Protein AF-A0A328S9N0-F1 (afdb_monomer)

Sequence (167 aa):
MTLIINITTPEGIVLASDSRQTIRNNDVRRVFTDNTRKLFMVNDRVMVGTAGLAFFVDETGIQKNMSKYMDEFTQSIDLADLTVKEVAHRLHDFINNKYPWEQQLDMSAKQLRIETEKSGAQILSLEKLSDSIKFKIKQLNGRIEEGRLNIELIEMIVAGFNKDGTA

Foldseek 3Di:
DKDWDWDDDPVWIDIDIFQWDWDDDDPDIDTPDRHHDQWADLEPFKIKGKDWDQWAQFPVRDIDGPVVLSVVNSPDPDRHQDFLVRSVVVSVVSVCNGHVQVVVQVVVVVVVVVVCVVQVKAWPDWDDDPFKTWTWIQHPVRDIDTDIGGGGDIDMDMDGAHPVRHD

Secondary structure (DSSP, 8-state):
---EEEEEETTEEEEEE---EEEEETTEEEEEES----EEEEETTEEEEEEE--EEE-TTS-EEEHHHHHHHHHTSSS-TT--HHHHHHHHHHHHHTT--HHHHHHHHHHHHHHHHHHTT-EEEEEEE-SSEEEEEEE-TTS-EEEEEEEPPPEEEEEEE--TTS--

Structure (mmCIF, N/CA/C/O backbone):
data_AF-A0A328S9N0-F1
#
_entry.id   AF-A0A328S9N0-F1
#
loop_
_atom_site.group_PDB
_atom_site.id
_atom_site.type_symbol
_atom_site.label_atom_id
_atom_site.label_alt_id
_atom_site.label_comp_id
_atom_site.label_asym_id
_atom_site.label_entity_id
_atom_site.label_seq_id
_atom_site.pdbx_PDB_ins_code
_atom_site.Cartn_x
_atom_site.Cartn_y
_atom_site.Cartn_z
_atom_site.occupancy
_atom_site.B_iso_or_equiv
_atom_site.auth_seq_id
_atom_site.auth_comp_id
_atom_site.auth_asym_id
_atom_site.auth_atom_id
_atom_site.pdbx_PDB_model_num
ATOM 1 N N . MET A 1 1 ? -6.189 11.096 -1.992 1.00 77.88 1 MET A N 1
ATOM 2 C CA . MET A 1 1 ? -6.823 10.454 -3.163 1.00 77.88 1 MET A CA 1
ATOM 3 C C . MET A 1 1 ? -5.761 10.351 -4.227 1.00 77.88 1 MET A C 1
ATOM 5 O O . MET A 1 1 ? -5.042 11.325 -4.401 1.00 77.88 1 MET A O 1
ATOM 9 N N . THR A 1 2 ? -5.649 9.197 -4.871 1.00 90.62 2 THR A N 1
ATOM 10 C CA . THR A 1 2 ? -4.637 8.935 -5.895 1.00 90.62 2 THR A CA 1
ATOM 11 C C . THR A 1 2 ? -5.265 8.072 -6.978 1.00 90.62 2 THR A C 1
ATOM 13 O O . THR A 1 2 ? -6.055 7.186 -6.656 1.00 90.62 2 THR A O 1
ATOM 16 N N . LEU A 1 3 ? -4.914 8.336 -8.233 1.00 92.62 3 LEU A N 1
ATOM 17 C CA . LEU A 1 3 ? -5.206 7.463 -9.363 1.00 92.62 3 LEU A CA 1
ATOM 18 C C . LEU A 1 3 ? -3.879 7.039 -9.985 1.00 92.62 3 LEU A C 1
ATOM 20 O O . LEU A 1 3 ? -3.054 7.893 -10.304 1.00 92.62 3 LEU A O 1
ATOM 24 N N . ILE A 1 4 ? -3.693 5.732 -10.158 1.00 95.19 4 ILE A N 1
ATOM 25 C CA . ILE A 1 4 ? -2.578 5.149 -10.907 1.00 95.19 4 ILE A CA 1
ATOM 26 C C . ILE A 1 4 ? -3.178 4.256 -11.985 1.00 95.19 4 ILE A C 1
ATOM 28 O O . ILE A 1 4 ? -4.079 3.467 -11.701 1.00 95.19 4 ILE A O 1
ATOM 32 N N . ILE A 1 5 ? -2.687 4.390 -13.213 1.00 96.00 5 ILE A N 1
ATOM 33 C CA . ILE A 1 5 ? -3.117 3.591 -14.359 1.00 96.00 5 ILE A CA 1
ATOM 34 C C . ILE A 1 5 ? -1.886 2.922 -14.959 1.00 96.00 5 ILE A C 1
ATOM 36 O O . ILE A 1 5 ? -0.903 3.597 -15.261 1.00 96.00 5 ILE A O 1
ATOM 40 N N . ASN A 1 6 ? -1.972 1.606 -15.142 1.00 95.25 6 ASN A N 1
ATOM 41 C CA . ASN A 1 6 ? -1.017 0.798 -15.890 1.00 95.25 6 ASN A CA 1
ATOM 42 C C . ASN A 1 6 ? -1.680 0.323 -17.190 1.00 95.25 6 ASN A C 1
ATOM 44 O O . ASN A 1 6 ? -2.788 -0.216 -17.151 1.00 95.25 6 ASN A O 1
ATOM 48 N N . ILE A 1 7 ? -1.004 0.520 -18.320 1.00 94.94 7 ILE A N 1
ATOM 49 C CA . ILE A 1 7 ? -1.395 -0.006 -19.626 1.00 94.94 7 ILE A CA 1
ATOM 50 C C . ILE A 1 7 ? -0.215 -0.782 -20.204 1.00 94.94 7 ILE A C 1
ATOM 52 O O . ILE A 1 7 ? 0.863 -0.225 -20.414 1.00 94.94 7 ILE A O 1
ATOM 56 N N . THR A 1 8 ? -0.442 -2.051 -20.525 1.00 90.88 8 THR A N 1
ATOM 57 C CA . THR A 1 8 ? 0.509 -2.880 -21.268 1.00 90.88 8 THR A CA 1
ATOM 58 C C . THR A 1 8 ? 0.190 -2.822 -22.759 1.00 90.88 8 THR A C 1
ATOM 60 O O . THR A 1 8 ? -0.960 -2.971 -23.171 1.00 90.88 8 THR A O 1
ATOM 63 N N . THR A 1 9 ? 1.219 -2.615 -23.572 1.00 91.12 9 THR A N 1
ATOM 64 C CA . THR A 1 9 ? 1.178 -2.605 -25.039 1.00 91.12 9 THR A CA 1
ATOM 65 C C . THR A 1 9 ? 2.188 -3.625 -25.579 1.00 91.12 9 THR A C 1
ATOM 67 O O . THR A 1 9 ? 3.074 -4.033 -24.826 1.00 91.12 9 THR A O 1
ATOM 70 N N . PRO A 1 10 ? 2.115 -4.026 -26.862 1.00 87.38 10 PRO A N 1
ATOM 71 C CA . PRO A 1 10 ? 3.104 -4.939 -27.444 1.00 87.38 10 PRO A CA 1
ATOM 72 C C . PRO A 1 10 ? 4.555 -4.445 -27.339 1.00 87.38 10 PRO A C 1
ATOM 74 O O . PRO A 1 10 ? 5.461 -5.258 -27.215 1.00 87.38 10 PRO A O 1
ATOM 77 N N . GLU A 1 11 ? 4.762 -3.125 -27.345 1.00 86.31 11 GLU A N 1
ATOM 78 C CA . GLU A 1 11 ? 6.091 -2.496 -27.363 1.00 86.31 11 GLU A CA 1
ATOM 7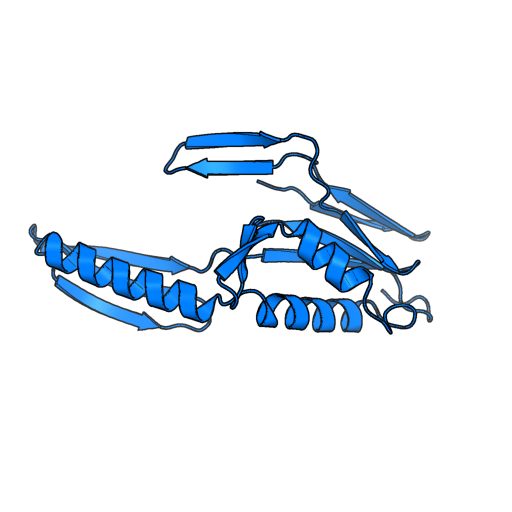9 C C . GLU A 1 11 ? 6.553 -2.007 -25.982 1.00 86.31 11 GLU A C 1
ATOM 81 O O . GLU A 1 11 ? 7.640 -1.444 -25.851 1.00 86.31 11 GLU A O 1
ATOM 86 N N . GLY A 1 12 ? 5.733 -2.154 -24.937 1.00 88.00 12 GLY A N 1
ATOM 87 C CA . GLY A 1 12 ? 6.095 -1.627 -23.625 1.00 88.00 12 GLY A CA 1
ATOM 88 C C . GLY A 1 12 ? 4.938 -1.413 -22.659 1.00 88.00 12 GLY A C 1
ATOM 89 O O . GLY A 1 12 ? 3.792 -1.782 -22.915 1.00 88.00 12 GLY A O 1
ATOM 90 N N . ILE A 1 13 ? 5.255 -0.780 -21.532 1.00 92.62 13 ILE A N 1
ATOM 91 C CA . ILE A 1 13 ? 4.323 -0.464 -20.448 1.00 92.62 13 ILE A CA 1
ATOM 92 C C . ILE A 1 13 ? 4.261 1.049 -20.256 1.00 92.62 13 ILE A C 1
ATOM 94 O O . ILE A 1 13 ? 5.287 1.726 -20.224 1.00 92.62 13 ILE A O 1
ATOM 98 N N . VAL A 1 14 ? 3.048 1.565 -20.074 1.00 94.38 14 VAL A N 1
ATOM 99 C CA . VAL A 1 14 ? 2.791 2.948 -19.671 1.00 94.38 14 VAL A CA 1
ATOM 100 C C . VAL A 1 14 ? 2.225 2.938 -18.258 1.00 94.38 14 VAL A C 1
ATOM 102 O O . VAL A 1 14 ? 1.157 2.377 -18.018 1.00 94.38 14 VAL A O 1
ATOM 105 N N . LEU A 1 15 ? 2.923 3.592 -17.331 1.00 95.88 15 LEU A N 1
ATOM 106 C CA . LEU A 1 15 ? 2.447 3.834 -15.973 1.00 95.88 15 LEU A CA 1
ATOM 107 C C . LEU A 1 15 ? 2.271 5.340 -15.770 1.00 95.88 15 LEU A C 1
ATOM 109 O O . LEU A 1 15 ? 3.196 6.116 -16.002 1.00 95.88 15 LEU A O 1
ATOM 113 N N . ALA A 1 16 ? 1.081 5.755 -15.346 1.00 96.50 16 ALA A N 1
ATOM 114 C CA . ALA A 1 16 ? 0.742 7.156 -15.124 1.00 96.50 16 ALA A CA 1
ATOM 115 C C . ALA A 1 16 ? 0.050 7.337 -13.771 1.00 96.50 16 ALA A C 1
ATOM 117 O O . ALA A 1 16 ? -0.702 6.467 -13.331 1.00 96.50 16 ALA A O 1
ATOM 118 N N . SER A 1 17 ? 0.270 8.482 -13.125 1.00 96.38 17 SER A N 1
ATOM 119 C CA . SER A 1 17 ? -0.437 8.864 -11.903 1.00 96.38 17 SER A CA 1
ATOM 120 C C . SER A 1 17 ? -0.786 10.345 -11.889 1.00 96.38 17 SER A C 1
ATOM 122 O O . SER A 1 17 ? -0.153 11.155 -12.568 1.00 96.38 17 SER A O 1
ATOM 124 N N . ASP A 1 18 ? -1.745 10.720 -11.047 1.00 95.00 18 ASP A N 1
ATOM 125 C CA . ASP A 1 18 ? -1.909 12.118 -10.659 1.00 95.00 18 ASP A CA 1
ATOM 126 C C . ASP A 1 18 ? -0.757 12.574 -9.737 1.00 95.00 18 ASP A C 1
ATOM 128 O O . ASP A 1 18 ? -0.108 11.763 -9.072 1.00 95.00 18 ASP A O 1
ATOM 132 N N . SER A 1 19 ? -0.519 13.883 -9.660 1.00 93.12 19 SER A N 1
ATOM 133 C CA . SER A 1 19 ? 0.517 14.489 -8.807 1.00 93.12 19 SER A CA 1
ATOM 134 C C . SER A 1 19 ? -0.034 15.086 -7.506 1.00 93.12 19 SER A C 1
ATOM 136 O O . SER A 1 19 ? 0.717 15.642 -6.704 1.00 93.12 19 SER A O 1
ATOM 138 N N . ARG A 1 20 ? -1.347 14.985 -7.264 1.00 92.38 20 ARG A N 1
ATOM 139 C CA . ARG A 1 20 ? -2.014 15.640 -6.137 1.00 92.38 20 ARG A CA 1
ATOM 140 C C . ARG A 1 20 ? -1.907 14.816 -4.864 1.00 92.38 20 ARG A C 1
ATOM 142 O O . ARG A 1 20 ? -2.260 13.641 -4.826 1.00 92.38 20 ARG A O 1
ATOM 149 N N . GLN A 1 21 ? -1.514 15.454 -3.774 1.00 91.44 21 GLN A N 1
ATOM 150 C CA . GLN A 1 21 ? -1.584 14.893 -2.433 1.00 91.44 21 GLN A CA 1
ATOM 151 C C . GLN A 1 21 ? -2.648 15.634 -1.629 1.00 91.44 21 GLN A C 1
ATOM 153 O O . GLN A 1 21 ? -2.690 16.862 -1.572 1.00 91.44 21 GLN A O 1
ATOM 158 N N . THR A 1 22 ? -3.537 14.872 -1.003 1.00 89.88 22 THR A N 1
ATOM 159 C CA . THR A 1 22 ? -4.634 15.400 -0.190 1.00 89.88 22 THR A CA 1
ATOM 160 C C . THR A 1 22 ? -4.443 14.927 1.236 1.00 89.88 22 THR A C 1
ATOM 162 O O . THR A 1 22 ? -4.279 13.728 1.454 1.00 89.88 22 THR A O 1
ATOM 165 N N . ILE A 1 23 ? -4.517 15.847 2.189 1.00 85.81 23 ILE A N 1
ATOM 166 C CA . ILE A 1 23 ? -4.613 15.508 3.607 1.00 85.81 23 ILE A CA 1
ATOM 167 C C . ILE A 1 23 ? -6.083 15.487 4.012 1.00 85.81 23 ILE A C 1
ATOM 169 O O . ILE A 1 23 ? -6.887 16.316 3.570 1.00 85.81 23 ILE A O 1
ATOM 173 N N . ARG A 1 24 ? -6.438 14.517 4.849 1.00 80.44 24 ARG A N 1
ATOM 174 C CA . ARG A 1 24 ? -7.739 14.456 5.503 1.00 80.44 24 ARG A CA 1
ATOM 175 C C . ARG A 1 24 ? -7.537 14.835 6.961 1.00 80.44 24 ARG A C 1
ATOM 177 O O . ARG A 1 24 ? -6.758 14.188 7.650 1.00 80.44 24 ARG A O 1
ATOM 184 N N . ASN A 1 25 ? -8.233 15.871 7.411 1.00 75.94 25 ASN A N 1
ATOM 185 C CA . ASN A 1 25 ? -8.338 16.192 8.827 1.00 75.94 25 ASN A CA 1
ATOM 186 C C . ASN A 1 25 ? -9.826 16.162 9.185 1.00 75.94 25 ASN A C 1
ATOM 188 O O . ASN A 1 25 ? -10.594 17.002 8.706 1.00 75.94 25 ASN A O 1
ATOM 192 N N . ASN A 1 26 ? -10.240 15.144 9.943 1.00 75.12 26 ASN A N 1
ATOM 193 C CA . ASN A 1 26 ? -11.648 14.780 10.131 1.00 75.12 26 ASN A CA 1
ATOM 194 C C . ASN A 1 26 ? -12.369 14.605 8.775 1.00 75.12 26 ASN A C 1
ATOM 196 O O . ASN A 1 26 ? -11.825 13.982 7.865 1.00 75.12 26 ASN A O 1
ATOM 200 N N . ASP A 1 27 ? -13.562 15.175 8.602 1.00 75.81 27 ASP A N 1
ATOM 201 C CA . ASP A 1 27 ? -14.314 15.111 7.337 1.00 75.81 27 ASP A CA 1
ATOM 202 C C . ASP A 1 27 ? -13.836 16.105 6.266 1.00 75.81 27 ASP A C 1
ATOM 204 O O . ASP A 1 27 ? -14.309 16.082 5.127 1.00 75.81 27 ASP A O 1
ATOM 208 N N . VAL A 1 28 ? -12.862 16.966 6.579 1.00 85.00 28 VAL A N 1
ATOM 209 C CA . VAL A 1 28 ? -12.372 17.972 5.634 1.00 85.00 28 VAL A CA 1
ATOM 210 C C . VAL A 1 28 ? -11.177 17.427 4.859 1.00 85.00 28 VAL A C 1
ATOM 212 O O . VAL A 1 28 ? -10.125 17.103 5.415 1.00 85.00 28 VAL A O 1
ATOM 215 N N . ARG A 1 29 ? -11.323 17.374 3.533 1.00 85.94 29 ARG A N 1
ATOM 216 C CA . ARG A 1 29 ? -10.243 17.042 2.597 1.00 85.94 29 ARG A CA 1
ATOM 217 C C . ARG A 1 29 ? -9.638 18.327 2.049 1.00 85.94 29 ARG A C 1
ATOM 219 O O . ARG A 1 29 ? -10.357 19.160 1.503 1.00 85.94 29 ARG A O 1
ATOM 226 N N . ARG A 1 30 ? -8.322 18.491 2.180 1.00 88.06 30 ARG A N 1
ATOM 227 C CA . ARG A 1 30 ? -7.591 19.647 1.638 1.00 88.06 30 ARG A CA 1
ATOM 228 C C . ARG A 1 30 ? -6.448 19.184 0.756 1.00 88.06 30 ARG A C 1
ATOM 230 O O . ARG A 1 30 ? -5.741 18.236 1.098 1.00 88.06 30 ARG A O 1
ATOM 237 N N . VAL A 1 31 ? -6.268 19.856 -0.377 1.00 90.75 31 VAL A N 1
ATOM 238 C CA . VAL A 1 31 ? -5.071 19.678 -1.203 1.00 90.75 31 VAL A CA 1
ATOM 239 C C . VAL A 1 31 ? -3.882 20.193 -0.403 1.00 90.75 31 VAL A C 1
ATOM 241 O O . VAL A 1 31 ? -3.885 21.335 0.045 1.00 90.75 31 VAL A O 1
ATOM 244 N N . PHE A 1 32 ? -2.907 19.320 -0.177 1.00 89.12 32 PHE A N 1
ATOM 245 C CA . PHE A 1 32 ? -1.658 19.664 0.492 1.00 89.12 32 PHE A CA 1
ATOM 246 C C . PHE A 1 32 ? -0.621 20.138 -0.526 1.00 89.12 32 PHE A C 1
ATOM 248 O O . PHE A 1 32 ? 0.047 21.141 -0.310 1.00 89.12 32 PHE A O 1
ATOM 255 N N . THR A 1 33 ? -0.529 19.444 -1.662 1.00 90.69 33 THR A N 1
ATOM 256 C CA . THR A 1 33 ? 0.324 19.822 -2.794 1.00 90.69 33 THR A CA 1
ATOM 257 C C . THR A 1 33 ? -0.207 19.208 -4.090 1.00 90.69 33 THR A C 1
ATOM 259 O O . THR A 1 33 ? -0.873 18.172 -4.062 1.00 90.69 33 THR A O 1
ATOM 262 N N . ASP A 1 34 ? 0.097 19.844 -5.220 1.00 92.81 34 ASP A N 1
ATOM 263 C CA . ASP A 1 34 ? -0.183 19.351 -6.575 1.00 92.81 34 ASP A CA 1
ATOM 264 C C . ASP A 1 34 ? 1.079 18.813 -7.281 1.00 92.81 34 ASP A C 1
ATOM 266 O O . ASP A 1 34 ? 1.045 18.527 -8.475 1.00 92.81 34 ASP A O 1
ATOM 270 N N . ASN A 1 35 ? 2.201 18.673 -6.564 1.00 92.00 35 ASN A N 1
ATOM 271 C CA . ASN A 1 35 ? 3.488 18.264 -7.135 1.00 92.00 35 ASN A CA 1
ATOM 272 C C . ASN A 1 35 ? 4.172 17.139 -6.334 1.00 92.00 35 ASN A C 1
ATOM 274 O O . ASN A 1 35 ? 5.345 17.230 -5.968 1.00 92.00 35 ASN A O 1
ATOM 278 N N . THR A 1 36 ? 3.430 16.083 -6.000 1.00 91.81 36 THR A N 1
ATOM 279 C CA . THR A 1 36 ? 3.980 14.884 -5.354 1.00 91.81 36 THR A CA 1
ATOM 280 C C . THR A 1 36 ? 4.363 13.836 -6.389 1.00 91.81 36 THR A C 1
ATOM 282 O O . THR A 1 36 ? 3.549 13.445 -7.225 1.00 91.81 36 THR A O 1
ATOM 285 N N . ARG A 1 37 ? 5.587 13.312 -6.275 1.00 93.44 37 ARG A N 1
ATOM 286 C CA . ARG A 1 37 ? 6.032 12.135 -7.028 1.00 93.44 37 ARG A CA 1
ATOM 287 C C . ARG A 1 37 ? 5.397 10.873 -6.439 1.00 93.44 37 ARG A C 1
ATOM 289 O O . ARG A 1 37 ? 5.563 10.602 -5.251 1.00 93.44 37 ARG A O 1
ATOM 296 N N . LYS A 1 38 ? 4.704 10.107 -7.284 1.00 95.56 38 LYS A N 1
ATOM 297 C CA . LYS A 1 38 ? 4.081 8.819 -6.928 1.00 95.56 38 LYS A CA 1
ATOM 298 C C . LYS A 1 38 ? 4.550 7.655 -7.800 1.00 95.56 38 LYS A C 1
ATOM 300 O O . LYS A 1 38 ? 4.197 6.520 -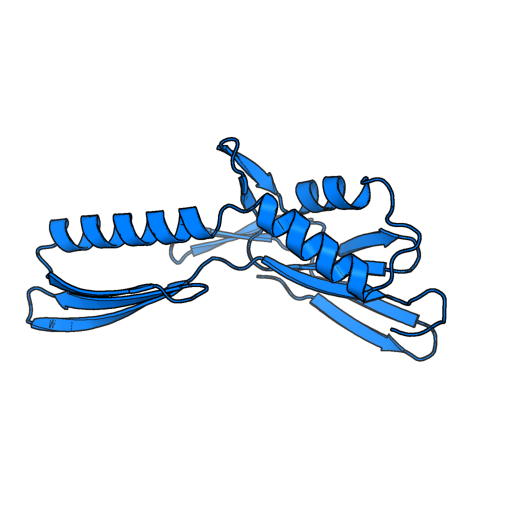7.515 1.00 95.56 38 LYS A O 1
ATOM 305 N N . LEU A 1 39 ? 5.326 7.940 -8.844 1.00 96.81 39 LEU A N 1
ATOM 306 C CA . LEU A 1 39 ? 5.935 6.952 -9.728 1.00 96.81 39 LEU A CA 1
ATOM 307 C C . LEU A 1 39 ? 7.441 6.913 -9.476 1.00 96.81 39 LEU A C 1
ATOM 309 O O . LEU A 1 39 ? 8.084 7.963 -9.390 1.00 96.81 39 LEU A O 1
ATOM 313 N N . PHE A 1 40 ? 7.989 5.711 -9.356 1.00 96.31 40 PHE A N 1
ATOM 314 C CA . PHE A 1 40 ? 9.377 5.470 -8.980 1.00 96.31 40 PHE A CA 1
ATOM 315 C C . PHE A 1 40 ? 9.953 4.382 -9.873 1.00 96.31 40 PHE A C 1
ATOM 317 O O . PHE A 1 40 ? 9.434 3.270 -9.919 1.00 96.31 40 PHE A O 1
ATOM 324 N N . MET A 1 41 ? 11.024 4.699 -10.588 1.00 94.31 41 MET A N 1
ATOM 325 C CA . MET A 1 41 ? 11.770 3.709 -11.354 1.00 94.31 41 MET A CA 1
ATOM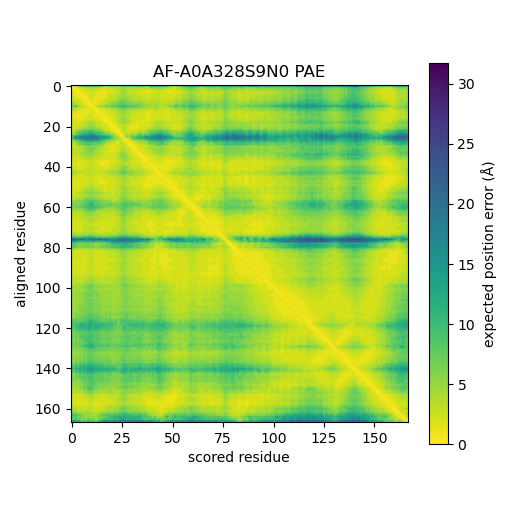 326 C C . MET A 1 41 ? 12.675 2.937 -10.393 1.00 94.31 41 MET A C 1
ATOM 328 O O . MET A 1 41 ? 13.473 3.546 -9.684 1.00 94.31 41 MET A O 1
ATOM 332 N N . VAL A 1 42 ? 12.511 1.617 -10.332 1.00 94.62 42 VAL A N 1
ATOM 333 C CA . VAL A 1 42 ? 13.310 0.732 -9.466 1.00 94.62 42 VAL A CA 1
ATOM 334 C C . VAL A 1 42 ? 14.582 0.296 -10.179 1.00 94.62 42 VAL A C 1
ATOM 336 O O . VAL A 1 42 ? 15.653 0.258 -9.584 1.00 94.62 42 VAL A O 1
ATOM 339 N N . ASN A 1 43 ? 14.457 -0.013 -11.464 1.00 91.50 43 ASN A N 1
ATOM 340 C CA . ASN A 1 43 ? 15.552 -0.270 -12.390 1.00 91.50 43 ASN A CA 1
ATOM 341 C C . ASN A 1 43 ? 15.077 0.088 -13.812 1.00 91.50 43 ASN A C 1
ATOM 343 O O . ASN A 1 43 ? 13.934 0.511 -13.989 1.00 91.50 43 ASN A O 1
ATOM 347 N N . ASP A 1 44 ? 15.913 -0.133 -14.826 1.00 90.69 44 ASP A N 1
ATOM 348 C CA . ASP A 1 44 ? 15.611 0.224 -16.224 1.00 90.69 44 ASP A CA 1
ATOM 349 C C . ASP A 1 44 ? 14.390 -0.506 -16.825 1.00 90.69 44 ASP A C 1
AT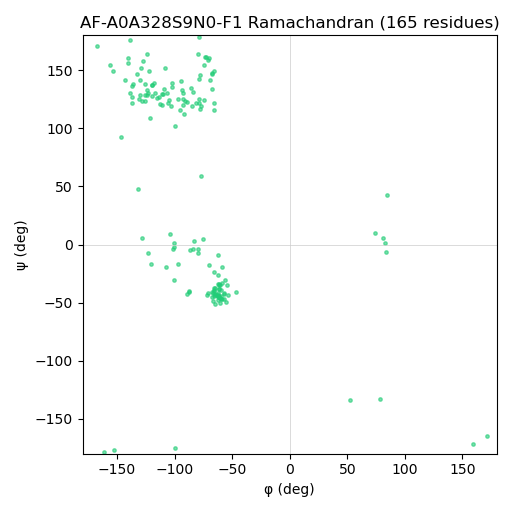OM 351 O O . ASP A 1 44 ? 13.952 -0.181 -17.926 1.00 90.69 44 ASP A O 1
ATOM 355 N N . ARG A 1 45 ? 13.841 -1.509 -16.127 1.00 92.12 45 ARG A N 1
ATOM 356 C CA . ARG A 1 45 ? 12.747 -2.370 -16.604 1.00 92.12 45 ARG A CA 1
ATOM 357 C C . ARG A 1 45 ? 11.500 -2.331 -15.727 1.00 92.12 45 ARG A C 1
ATOM 359 O O . ARG A 1 45 ? 10.458 -2.798 -16.176 1.00 92.12 45 ARG A O 1
ATOM 366 N N . VAL A 1 46 ? 11.597 -1.846 -14.488 1.00 94.94 46 VAL A N 1
ATOM 367 C CA . VAL A 1 46 ? 10.539 -1.950 -13.473 1.00 94.94 46 VAL A CA 1
ATOM 368 C C . VAL A 1 46 ? 10.265 -0.593 -12.836 1.00 94.94 46 VAL A C 1
ATOM 370 O O . VAL A 1 46 ? 11.165 0.073 -12.319 1.00 94.94 46 VAL A O 1
ATOM 373 N N . MET A 1 47 ? 8.991 -0.213 -12.821 1.00 95.88 47 MET A N 1
ATOM 374 C CA . MET A 1 47 ? 8.471 0.994 -12.193 1.00 95.88 47 MET A CA 1
ATOM 375 C C . MET A 1 47 ? 7.400 0.646 -11.156 1.00 95.88 47 MET A C 1
ATOM 377 O O . MET A 1 47 ? 6.660 -0.329 -11.287 1.00 95.88 47 MET A O 1
ATOM 381 N N . VAL A 1 48 ? 7.309 1.472 -10.120 1.00 97.19 48 VAL A N 1
ATOM 382 C CA . VAL A 1 48 ? 6.342 1.345 -9.034 1.00 97.19 48 VAL A CA 1
ATOM 383 C C . VAL A 1 48 ? 5.521 2.620 -8.924 1.00 97.19 48 VAL A C 1
ATOM 385 O O . VAL A 1 48 ? 6.079 3.713 -8.849 1.00 97.19 48 VAL A O 1
ATOM 388 N N . GLY A 1 49 ? 4.201 2.479 -8.873 1.00 96.94 49 GLY A N 1
ATOM 389 C CA . GLY A 1 49 ? 3.273 3.538 -8.491 1.00 96.94 49 GLY A CA 1
ATOM 390 C C . GLY A 1 49 ? 2.788 3.354 -7.053 1.00 96.94 49 GLY A C 1
ATOM 391 O O . GLY A 1 49 ? 2.477 2.227 -6.675 1.00 96.94 49 GLY A O 1
ATOM 392 N N . THR A 1 50 ? 2.684 4.432 -6.268 1.00 96.00 50 THR A N 1
ATOM 393 C CA . THR A 1 50 ? 2.213 4.388 -4.869 1.00 96.00 50 THR A CA 1
ATOM 394 C C . THR A 1 50 ? 0.947 5.218 -4.619 1.00 96.00 50 THR A C 1
ATOM 396 O O . THR A 1 50 ? 0.790 6.349 -5.091 1.00 96.00 50 THR A O 1
ATOM 399 N N . ALA A 1 51 ? 0.020 4.646 -3.854 1.00 94.38 51 ALA A N 1
ATOM 400 C CA . ALA A 1 51 ? -1.257 5.223 -3.453 1.00 94.38 51 ALA A CA 1
ATOM 401 C C . ALA A 1 51 ? -1.559 4.911 -1.973 1.00 94.38 51 ALA A C 1
ATOM 403 O O . ALA A 1 51 ? -0.796 4.231 -1.290 1.00 94.38 51 ALA A O 1
ATOM 404 N N . GLY A 1 52 ? -2.664 5.455 -1.460 1.00 92.06 52 GLY A N 1
ATOM 405 C CA . GLY A 1 52 ? -3.053 5.280 -0.061 1.00 92.06 52 GLY A CA 1
ATOM 406 C C . GLY A 1 52 ? -2.269 6.171 0.908 1.00 92.06 52 GLY A C 1
ATOM 407 O O . GLY A 1 52 ? -2.169 7.389 0.703 1.00 92.06 52 GLY A O 1
ATOM 408 N N . LEU A 1 53 ? -1.778 5.573 1.994 1.00 91.50 53 LEU A N 1
ATOM 409 C CA . LEU A 1 53 ? -1.104 6.251 3.097 1.00 91.50 53 LEU A CA 1
ATOM 410 C C . LEU A 1 53 ? 0.222 6.875 2.647 1.00 91.50 53 LEU A C 1
ATOM 412 O O . LEU A 1 53 ? 1.168 6.190 2.273 1.00 91.50 53 LEU A O 1
ATOM 416 N N . ALA A 1 54 ? 0.302 8.204 2.706 1.00 90.19 54 ALA A N 1
ATOM 417 C CA . ALA A 1 54 ? 1.459 8.931 2.187 1.00 90.19 54 ALA A CA 1
ATOM 418 C C . ALA A 1 54 ? 2.506 9.305 3.246 1.00 90.19 54 ALA A C 1
ATOM 420 O O . ALA A 1 54 ? 3.631 9.655 2.892 1.00 90.19 54 ALA A O 1
ATOM 421 N N . PHE A 1 55 ? 2.138 9.263 4.527 1.00 90.88 55 PHE A N 1
ATOM 422 C CA . PHE A 1 55 ? 3.027 9.537 5.650 1.00 90.88 55 PHE A CA 1
ATOM 423 C C . PHE A 1 55 ? 2.756 8.529 6.753 1.00 90.88 55 PHE A C 1
ATOM 425 O O . PHE A 1 55 ? 1.612 8.377 7.172 1.00 90.88 55 PHE A O 1
ATOM 432 N N . PHE A 1 56 ? 3.803 7.905 7.271 1.00 91.38 56 PHE A N 1
ATOM 433 C CA . PHE A 1 56 ? 3.704 7.068 8.458 1.00 91.38 56 PHE A CA 1
ATOM 434 C C . PHE A 1 56 ? 4.917 7.279 9.354 1.00 91.38 56 PHE A C 1
ATOM 436 O O . PHE A 1 56 ? 5.958 7.780 8.924 1.00 91.38 56 PHE A O 1
ATOM 443 N N . VAL A 1 57 ? 4.718 6.974 10.632 1.00 90.06 57 VAL A N 1
ATOM 444 C CA . VAL A 1 57 ? 5.760 6.996 11.655 1.00 90.06 57 VAL A CA 1
ATOM 445 C C . VAL A 1 57 ? 6.398 5.616 11.667 1.00 90.06 57 VAL A C 1
ATOM 447 O O . VAL A 1 57 ? 5.680 4.627 11.822 1.00 90.06 57 VAL A O 1
ATOM 450 N N . ASP A 1 58 ? 7.711 5.553 11.460 1.00 88.19 58 ASP A N 1
ATOM 451 C CA . ASP A 1 58 ? 8.451 4.296 11.578 1.00 88.19 58 ASP A CA 1
ATOM 452 C C . ASP A 1 58 ? 8.741 3.936 13.044 1.00 88.19 58 ASP A C 1
ATOM 454 O O . ASP A 1 58 ? 8.410 4.673 13.975 1.00 88.19 58 ASP A O 1
ATOM 458 N N . GLU A 1 59 ? 9.385 2.791 13.259 1.00 82.31 59 GLU A N 1
ATOM 459 C CA . GLU A 1 59 ? 9.746 2.295 14.594 1.00 82.31 59 GLU A CA 1
ATOM 460 C C . GLU A 1 59 ? 10.642 3.256 15.397 1.00 82.31 59 GLU A C 1
ATOM 462 O O . GLU A 1 59 ? 10.699 3.168 16.621 1.00 82.31 59 GLU A O 1
ATOM 467 N N . THR A 1 60 ? 11.325 4.201 14.738 1.00 85.88 60 THR A N 1
ATOM 468 C CA . THR A 1 60 ? 12.162 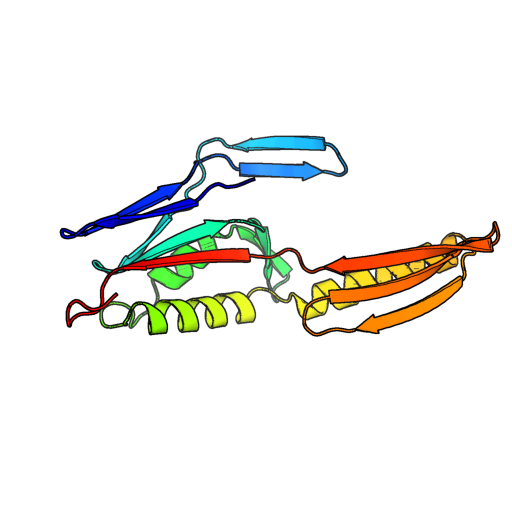5.209 15.414 1.00 85.88 60 THR A CA 1
ATOM 469 C C . THR A 1 60 ? 11.361 6.415 15.905 1.00 85.88 60 THR A C 1
ATOM 471 O O . THR A 1 60 ? 11.915 7.311 16.542 1.00 85.88 60 THR A O 1
ATOM 474 N N . GLY A 1 61 ? 10.058 6.463 15.613 1.00 85.12 61 GLY A N 1
ATOM 475 C CA . GLY A 1 61 ? 9.196 7.598 15.933 1.00 85.12 61 GLY A CA 1
ATOM 476 C C . GLY A 1 61 ? 9.298 8.745 14.924 1.00 85.12 61 GLY A C 1
ATOM 477 O O . GLY A 1 61 ? 8.683 9.794 15.127 1.00 85.12 61 GLY A O 1
ATOM 478 N N . ILE A 1 62 ? 10.042 8.572 13.827 1.00 88.19 62 ILE A N 1
ATOM 479 C CA . ILE A 1 62 ? 10.210 9.604 12.804 1.00 88.19 62 ILE A CA 1
ATOM 480 C C . ILE A 1 62 ? 9.130 9.432 11.736 1.00 88.19 62 ILE A C 1
ATOM 482 O O . ILE A 1 62 ? 9.017 8.389 11.095 1.00 88.19 62 ILE A O 1
ATOM 486 N N . GLN A 1 63 ? 8.350 10.489 11.505 1.00 90.81 63 GLN A N 1
ATOM 487 C CA . GLN A 1 63 ? 7.414 10.532 10.387 1.00 90.81 63 GLN A CA 1
ATOM 488 C C . GLN A 1 63 ? 8.159 10.850 9.087 1.00 90.81 63 GLN A C 1
ATOM 490 O O . GLN A 1 63 ? 8.828 11.883 8.981 1.00 90.81 63 GLN A O 1
ATOM 495 N N . LYS A 1 64 ? 8.014 9.997 8.071 1.00 92.50 64 LYS A N 1
ATOM 496 C CA . LYS A 1 64 ? 8.549 10.252 6.725 1.00 92.50 64 LYS A CA 1
ATOM 497 C C . LYS A 1 64 ? 7.455 10.094 5.669 1.00 92.50 64 LYS A C 1
ATOM 499 O O . LYS A 1 64 ? 6.438 9.437 5.882 1.00 92.50 64 LYS A O 1
ATOM 504 N N . ASN A 1 65 ? 7.675 10.728 4.519 1.00 91.94 65 ASN A N 1
ATOM 505 C CA . ASN A 1 65 ? 6.829 10.563 3.340 1.00 91.94 65 ASN A CA 1
ATOM 506 C C . ASN A 1 65 ? 7.161 9.242 2.627 1.00 91.94 65 ASN A C 1
ATOM 508 O O . ASN A 1 65 ? 8.333 8.868 2.548 1.00 91.94 65 ASN A O 1
ATOM 512 N N . MET A 1 66 ? 6.152 8.597 2.041 1.00 93.38 66 MET A N 1
ATOM 513 C CA . MET A 1 66 ? 6.290 7.426 1.172 1.00 93.38 66 MET A CA 1
ATOM 514 C C . MET A 1 66 ? 7.391 7.598 0.113 1.00 93.38 66 MET A C 1
ATOM 516 O O . MET A 1 66 ? 8.194 6.695 -0.094 1.00 93.38 66 MET A O 1
ATOM 520 N N . SER A 1 67 ? 7.514 8.775 -0.506 1.00 93.19 67 SER A N 1
ATOM 521 C CA . SER A 1 67 ? 8.551 9.038 -1.510 1.00 93.19 67 SER A CA 1
ATOM 522 C C . SER A 1 67 ? 9.970 8.849 -0.976 1.00 93.19 67 SER A C 1
ATOM 524 O O . SER A 1 67 ? 10.838 8.398 -1.714 1.00 93.19 67 SER A O 1
ATOM 526 N N . LYS A 1 68 ? 10.201 9.148 0.309 1.00 93.81 68 LYS A N 1
ATOM 527 C CA . LYS A 1 68 ? 11.504 8.971 0.955 1.00 93.81 68 LYS A CA 1
ATOM 528 C C . LYS A 1 68 ? 11.825 7.494 1.160 1.00 93.81 68 LYS A C 1
ATOM 530 O O . LYS A 1 68 ? 12.947 7.087 0.896 1.00 93.81 68 LYS A O 1
ATOM 535 N N . TYR A 1 69 ? 10.846 6.692 1.573 1.00 94.38 69 TYR A N 1
ATOM 536 C CA . TYR A 1 69 ? 11.017 5.241 1.665 1.00 94.38 69 TYR A CA 1
ATOM 537 C C . TYR A 1 69 ? 11.235 4.609 0.287 1.00 94.38 69 TYR A C 1
ATOM 539 O O . TYR A 1 69 ? 12.066 3.718 0.158 1.00 94.38 69 TYR A O 1
ATOM 547 N N . MET A 1 70 ? 10.554 5.099 -0.752 1.00 95.44 70 MET A N 1
ATOM 548 C CA . MET A 1 70 ? 10.820 4.656 -2.123 1.00 95.44 70 MET A CA 1
ATOM 549 C C . MET A 1 70 ? 12.229 5.039 -2.581 1.00 95.44 70 MET A C 1
ATOM 551 O O . MET A 1 70 ? 12.906 4.207 -3.170 1.00 95.44 70 MET A O 1
ATOM 555 N N . ASP A 1 71 ? 12.704 6.251 -2.284 1.00 94.75 71 ASP A N 1
ATOM 556 C CA . ASP A 1 71 ? 14.088 6.637 -2.588 1.00 94.75 71 ASP A CA 1
ATOM 557 C C . ASP A 1 71 ? 15.090 5.721 -1.873 1.00 94.75 71 ASP A C 1
ATOM 559 O O . ASP A 1 71 ? 15.983 5.181 -2.520 1.00 94.75 71 ASP A O 1
ATOM 563 N N . GLU A 1 72 ? 14.891 5.469 -0.574 1.00 94.00 72 GLU A N 1
ATOM 564 C CA . GLU A 1 72 ? 15.699 4.522 0.208 1.00 94.00 72 GLU A CA 1
ATOM 565 C C . GLU A 1 72 ? 15.679 3.109 -0.416 1.00 94.00 72 GLU A C 1
ATOM 567 O O . GLU A 1 72 ? 16.726 2.474 -0.529 1.00 94.00 72 GLU A O 1
ATOM 572 N N . PHE A 1 73 ? 14.515 2.634 -0.875 1.00 94.19 73 PHE A N 1
ATOM 573 C CA . PHE A 1 73 ? 14.388 1.341 -1.548 1.00 94.19 73 PHE A CA 1
ATOM 574 C C . PHE A 1 73 ? 15.137 1.316 -2.884 1.00 94.19 73 PHE A C 1
ATOM 576 O O . PHE A 1 73 ? 15.949 0.425 -3.098 1.00 94.19 73 PHE A O 1
ATOM 583 N N . THR A 1 74 ? 14.915 2.296 -3.765 1.00 92.81 74 THR A N 1
ATOM 584 C CA . THR A 1 74 ? 15.529 2.356 -5.111 1.00 92.81 74 THR A CA 1
ATOM 585 C C . THR A 1 74 ? 17.048 2.534 -5.085 1.00 92.81 74 THR A C 1
ATOM 587 O O . THR A 1 74 ? 17.726 2.153 -6.033 1.00 92.81 74 THR A O 1
ATOM 590 N N . GLN A 1 75 ? 17.594 3.083 -3.998 1.00 89.69 75 GLN A N 1
ATOM 591 C CA . GLN A 1 75 ? 19.037 3.229 -3.788 1.00 89.69 75 GLN A CA 1
ATOM 592 C C . GLN A 1 75 ? 19.687 1.989 -3.156 1.00 89.69 75 GLN A C 1
ATOM 594 O O . GLN A 1 75 ? 20.907 1.962 -2.981 1.00 89.69 75 GLN A O 1
ATOM 599 N N . SER A 1 76 ? 18.903 0.971 -2.786 1.00 81.56 76 SER A N 1
ATOM 600 C CA . SER A 1 76 ? 19.440 -0.265 -2.216 1.00 81.56 76 SER A CA 1
ATOM 601 C C . SER A 1 76 ? 20.255 -1.059 -3.245 1.00 81.56 76 SER A C 1
ATOM 603 O O . SER A 1 76 ? 19.996 -1.039 -4.448 1.00 81.56 76 SER A O 1
ATOM 605 N N . ILE A 1 77 ? 21.292 -1.744 -2.760 1.00 62.69 77 ILE A N 1
ATOM 606 C CA . ILE A 1 77 ? 22.153 -2.602 -3.579 1.00 62.69 77 ILE A CA 1
ATOM 607 C C . ILE A 1 77 ? 21.327 -3.831 -4.000 1.00 62.69 77 ILE A C 1
ATOM 609 O O . ILE A 1 77 ? 20.579 -4.350 -3.177 1.00 62.69 77 ILE A O 1
ATOM 613 N N . ASP A 1 78 ? 21.501 -4.308 -5.241 1.00 81.44 78 ASP A N 1
ATOM 614 C CA . ASP A 1 78 ? 20.906 -5.552 -5.781 1.00 81.44 78 ASP A CA 1
ATOM 615 C C . ASP A 1 78 ? 19.464 -5.462 -6.343 1.00 81.44 78 ASP A C 1
ATOM 617 O O . ASP A 1 78 ? 18.639 -6.347 -6.122 1.00 81.44 78 ASP A O 1
ATOM 621 N N . LEU A 1 79 ? 19.134 -4.405 -7.102 1.00 86.81 79 LEU A N 1
ATOM 622 C CA . LEU A 1 79 ? 17.824 -4.285 -7.780 1.00 86.81 79 LEU A CA 1
ATOM 623 C C . LEU A 1 79 ? 17.859 -4.480 -9.302 1.00 86.81 79 LEU A C 1
ATOM 625 O O . LEU A 1 79 ? 16.816 -4.727 -9.909 1.00 86.81 79 LEU A O 1
ATOM 629 N N . ALA A 1 80 ? 19.027 -4.352 -9.938 1.00 85.81 80 ALA A N 1
ATOM 630 C CA . ALA A 1 80 ? 19.149 -4.311 -11.402 1.00 85.81 80 ALA A CA 1
ATOM 631 C C . ALA A 1 80 ? 18.638 -5.591 -12.086 1.00 85.81 80 ALA A C 1
ATOM 633 O O . ALA A 1 80 ? 18.034 -5.544 -13.164 1.00 85.81 80 ALA A O 1
ATOM 634 N N . ASP A 1 81 ? 18.835 -6.729 -11.423 1.00 88.44 81 ASP A N 1
ATOM 635 C CA . ASP A 1 81 ? 18.613 -8.051 -12.001 1.00 88.44 81 ASP A CA 1
ATOM 636 C C . ASP A 1 81 ? 17.303 -8.704 -11.579 1.00 88.44 81 ASP A C 1
ATOM 638 O O . ASP A 1 81 ? 16.936 -9.740 -12.128 1.00 88.44 81 ASP A O 1
ATOM 642 N N . LEU A 1 82 ? 16.558 -8.058 -10.685 1.00 93.06 82 LEU A N 1
ATOM 643 C CA . LEU A 1 82 ? 15.311 -8.598 -10.173 1.00 93.06 82 LEU A CA 1
ATOM 644 C C . LEU A 1 82 ? 14.229 -8.668 -11.253 1.00 93.06 82 LEU A C 1
ATOM 646 O O . LEU A 1 82 ? 14.145 -7.839 -12.172 1.00 93.06 82 LEU A O 1
ATOM 650 N N . THR A 1 83 ? 13.390 -9.685 -11.113 1.00 94.62 83 THR A N 1
ATOM 651 C CA . THR A 1 83 ? 12.104 -9.816 -11.796 1.00 94.62 83 THR A CA 1
ATOM 652 C C . THR A 1 83 ? 11.071 -8.866 -11.192 1.00 94.62 83 THR A C 1
ATOM 654 O O . THR A 1 83 ? 11.202 -8.414 -10.052 1.00 94.62 83 THR A O 1
ATOM 657 N N . VAL A 1 84 ? 9.994 -8.594 -11.929 1.00 95.00 84 VAL A N 1
ATOM 658 C CA . VAL A 1 84 ? 8.857 -7.785 -11.456 1.00 95.00 84 VAL A CA 1
ATOM 659 C C . VAL A 1 84 ? 8.306 -8.343 -10.138 1.00 95.00 84 VAL A C 1
ATOM 661 O O . VAL A 1 84 ? 8.070 -7.599 -9.185 1.00 95.00 84 VAL A O 1
ATOM 664 N N . LYS A 1 85 ? 8.170 -9.672 -10.049 1.00 95.81 85 LYS A N 1
ATOM 665 C CA . LYS A 1 85 ? 7.682 -10.371 -8.854 1.00 95.81 85 LYS A CA 1
ATOM 666 C C . LYS A 1 85 ? 8.629 -10.229 -7.661 1.00 95.81 85 LYS A C 1
ATOM 668 O O . LYS A 1 85 ? 8.171 -9.993 -6.546 1.00 95.81 85 LYS A O 1
ATOM 673 N N . GLU A 1 86 ? 9.935 -10.360 -7.878 1.00 95.44 86 GLU A N 1
ATOM 674 C CA . GLU A 1 86 ? 10.926 -10.179 -6.811 1.00 95.44 86 GLU A CA 1
ATOM 675 C C . GLU A 1 86 ? 10.957 -8.738 -6.310 1.00 95.44 86 GLU A C 1
ATOM 677 O O . GLU A 1 86 ? 11.016 -8.528 -5.099 1.00 95.44 86 GLU A O 1
ATOM 682 N N . VAL A 1 87 ? 10.846 -7.752 -7.208 1.00 95.81 87 VAL A N 1
ATOM 683 C CA . VAL A 1 87 ? 10.698 -6.343 -6.816 1.00 95.81 87 VAL A CA 1
ATOM 684 C C . VAL A 1 87 ? 9.449 -6.162 -5.958 1.00 95.81 87 VAL A C 1
ATOM 686 O O . VAL A 1 87 ? 9.537 -5.545 -4.899 1.00 95.81 87 VAL A O 1
ATOM 689 N N . ALA A 1 88 ? 8.307 -6.729 -6.361 1.00 96.56 88 ALA A N 1
ATOM 690 C CA . ALA A 1 88 ? 7.064 -6.619 -5.601 1.00 96.56 88 ALA A CA 1
ATOM 691 C C . ALA A 1 88 ? 7.178 -7.216 -4.191 1.00 96.56 88 ALA A C 1
ATOM 693 O O . ALA A 1 88 ? 6.786 -6.565 -3.223 1.00 96.56 88 ALA A O 1
ATOM 694 N N . HIS A 1 89 ? 7.759 -8.411 -4.055 1.00 96.19 89 HIS A N 1
ATOM 695 C CA . HIS A 1 89 ? 7.962 -9.037 -2.746 1.00 96.19 89 HIS A CA 1
ATOM 696 C C . HIS A 1 89 ? 8.968 -8.269 -1.882 1.00 96.19 89 HIS A C 1
ATOM 698 O O . HIS A 1 89 ? 8.659 -7.938 -0.741 1.00 96.19 89 HIS A O 1
ATOM 704 N N . ARG A 1 90 ? 10.142 -7.914 -2.424 1.00 95.50 90 ARG A N 1
ATOM 705 C CA . ARG A 1 90 ? 11.152 -7.159 -1.664 1.00 95.50 90 ARG A CA 1
ATOM 706 C C . ARG A 1 90 ? 10.623 -5.797 -1.228 1.00 95.50 90 ARG A C 1
ATOM 708 O O . ARG A 1 90 ? 10.920 -5.367 -0.118 1.00 95.50 90 ARG A O 1
ATOM 715 N N . LEU A 1 91 ? 9.843 -5.124 -2.074 1.00 95.75 91 LEU A N 1
ATOM 716 C CA . LEU A 1 91 ? 9.228 -3.849 -1.727 1.00 95.75 91 LEU A CA 1
ATOM 717 C C . LEU A 1 91 ? 8.167 -4.014 -0.636 1.00 95.75 91 LEU A C 1
ATOM 719 O O . LEU A 1 91 ? 8.155 -3.239 0.317 1.00 95.75 91 LEU A O 1
ATOM 723 N N . HIS A 1 92 ? 7.306 -5.026 -0.752 1.00 95.06 92 HIS A N 1
ATOM 724 C CA . HIS A 1 92 ? 6.331 -5.356 0.285 1.00 95.06 92 HIS A CA 1
ATOM 725 C C . HIS A 1 92 ? 7.018 -5.578 1.639 1.00 95.06 92 HIS A C 1
ATOM 727 O O . HIS A 1 92 ? 6.644 -4.949 2.628 1.00 95.06 92 HIS A O 1
ATOM 733 N N . ASP A 1 93 ? 8.066 -6.400 1.670 1.00 94.25 93 ASP A N 1
ATOM 734 C CA . ASP A 1 93 ? 8.796 -6.707 2.900 1.00 94.25 93 ASP A CA 1
ATOM 735 C C . ASP A 1 93 ? 9.531 -5.474 3.436 1.00 94.25 93 ASP A C 1
ATOM 737 O O . ASP A 1 93 ? 9.486 -5.190 4.633 1.00 94.25 93 ASP A O 1
ATOM 741 N N . PHE A 1 94 ? 10.155 -4.687 2.554 1.00 94.50 94 PHE A N 1
ATOM 742 C C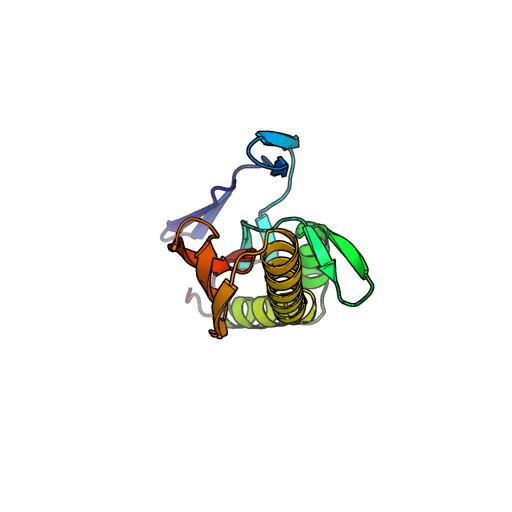A . PHE A 1 94 ? 10.808 -3.434 2.925 1.00 94.50 94 PHE A CA 1
ATOM 743 C C . PHE A 1 94 ? 9.830 -2.467 3.601 1.00 94.50 94 PHE A C 1
ATOM 745 O O . PHE A 1 94 ? 10.152 -1.918 4.652 1.00 94.50 94 PHE A O 1
ATOM 752 N N . ILE A 1 95 ? 8.631 -2.282 3.040 1.00 93.88 95 ILE A N 1
ATOM 753 C CA . ILE A 1 95 ? 7.625 -1.380 3.608 1.00 93.88 95 ILE A CA 1
ATOM 754 C C . ILE A 1 95 ? 7.013 -1.940 4.888 1.00 93.88 95 ILE A C 1
ATOM 756 O O . ILE A 1 95 ? 6.916 -1.196 5.863 1.00 93.88 95 ILE A O 1
ATOM 760 N N . ASN A 1 96 ? 6.675 -3.229 4.944 1.00 91.25 96 ASN A N 1
ATOM 761 C CA . ASN A 1 96 ? 6.138 -3.840 6.164 1.00 91.25 96 ASN A CA 1
ATOM 762 C C . ASN A 1 96 ? 7.125 -3.783 7.332 1.00 91.25 96 ASN A C 1
ATOM 764 O O . ASN A 1 96 ? 6.710 -3.553 8.462 1.00 91.25 96 ASN A O 1
ATOM 768 N N . ASN A 1 97 ? 8.427 -3.904 7.066 1.00 92.25 97 ASN A N 1
ATOM 769 C CA . ASN A 1 97 ? 9.456 -3.746 8.095 1.00 92.25 97 ASN A CA 1
ATOM 770 C C . ASN A 1 97 ? 9.609 -2.293 8.582 1.00 92.25 97 ASN A C 1
ATOM 772 O O . ASN A 1 97 ? 10.230 -2.052 9.613 1.00 92.25 97 ASN A O 1
ATOM 776 N N . LYS A 1 98 ? 9.112 -1.302 7.832 1.00 92.56 98 LYS A N 1
ATOM 777 C CA . LYS A 1 98 ? 9.178 0.123 8.204 1.00 92.56 98 LYS A CA 1
ATOM 778 C C . LYS A 1 98 ? 7.877 0.646 8.786 1.00 92.56 98 LYS A C 1
ATOM 780 O O . LYS A 1 98 ? 7.921 1.585 9.576 1.00 92.56 98 LYS A O 1
ATOM 785 N N . TYR A 1 99 ? 6.742 0.099 8.363 1.00 92.62 99 TYR A N 1
ATOM 786 C CA . TYR A 1 99 ? 5.418 0.551 8.754 1.00 92.62 99 TYR A CA 1
ATOM 787 C C . TYR A 1 99 ? 4.862 -0.351 9.869 1.00 92.62 99 TYR A C 1
ATOM 789 O O . TYR A 1 99 ? 4.379 -1.441 9.565 1.00 92.62 99 TYR A O 1
ATOM 797 N N . PRO A 1 100 ? 4.885 0.077 11.151 1.00 91.00 100 PRO A N 1
ATOM 798 C CA . PRO A 1 100 ? 4.436 -0.733 12.287 1.00 91.00 100 PRO A CA 1
ATOM 799 C C . PRO A 1 100 ? 2.898 -0.786 12.377 1.00 91.00 100 PRO A C 1
ATOM 801 O O . PRO A 1 100 ? 2.285 -0.370 13.365 1.00 91.00 100 PRO A O 1
ATOM 804 N N . TRP A 1 101 ? 2.247 -1.272 11.321 1.00 90.88 101 TRP A N 1
ATOM 805 C CA . TRP A 1 101 ? 0.794 -1.249 11.156 1.00 90.88 101 TRP A CA 1
ATOM 806 C C . TRP A 1 101 ? 0.061 -2.060 12.229 1.00 90.88 101 TRP A C 1
ATOM 808 O O . TRP A 1 101 ? -1.004 -1.646 12.685 1.00 90.88 101 TRP A O 1
ATOM 818 N N . GLU A 1 102 ? 0.646 -3.166 12.701 1.00 91.12 102 GLU A N 1
ATOM 819 C CA . GLU A 1 102 ? 0.076 -3.973 13.788 1.00 91.12 102 GLU A CA 1
ATOM 820 C C . GLU A 1 102 ? -0.014 -3.173 15.090 1.00 91.12 102 GLU A C 1
ATOM 822 O O . GLU A 1 102 ? -1.046 -3.178 15.764 1.00 91.12 102 GLU A O 1
ATOM 827 N N . GLN A 1 103 ? 1.049 -2.430 15.417 1.00 89.88 103 GLN A N 1
ATOM 828 C CA . GLN A 1 103 ? 1.094 -1.583 16.608 1.00 89.88 103 GLN A CA 1
ATOM 829 C C . GLN A 1 103 ? 0.089 -0.436 16.493 1.00 89.88 103 GLN A C 1
ATOM 831 O O . GLN A 1 103 ? -0.581 -0.104 17.471 1.00 89.88 103 GLN A O 1
ATOM 836 N N . GLN A 1 104 ? -0.053 0.153 15.300 1.00 88.06 104 GLN A N 1
ATOM 837 C CA . GLN A 1 104 ? -1.066 1.179 15.052 1.00 88.06 104 GLN A CA 1
ATOM 838 C C . GLN A 1 104 ? -2.482 0.640 15.250 1.00 88.06 104 GLN A C 1
ATOM 840 O O . GLN A 1 104 ? -3.278 1.278 15.938 1.00 88.06 104 GLN A O 1
ATOM 845 N N . LEU A 1 105 ? -2.777 -0.554 14.732 1.00 91.62 105 LEU A N 1
ATOM 846 C CA . LEU A 1 105 ? -4.077 -1.197 14.904 1.00 91.62 105 LEU A CA 1
ATOM 847 C C . LEU A 1 105 ? -4.377 -1.484 16.386 1.00 91.62 105 LEU A C 1
ATOM 849 O O . LEU A 1 105 ? -5.481 -1.211 16.866 1.00 91.62 105 LEU A O 1
ATOM 853 N N . ASP A 1 106 ? -3.381 -1.960 17.136 1.00 91.81 106 ASP A N 1
ATOM 854 C CA . ASP A 1 106 ? -3.506 -2.199 18.576 1.00 91.81 106 ASP A CA 1
ATOM 855 C C . ASP A 1 106 ? -3.698 -0.893 19.368 1.00 91.81 106 ASP A C 1
ATOM 857 O O . ASP A 1 106 ? -4.475 -0.852 20.328 1.00 91.81 106 ASP A O 1
ATOM 861 N N . MET A 1 107 ? -3.034 0.198 18.971 1.00 90.56 107 MET A N 1
ATOM 862 C CA . MET A 1 107 ? -3.248 1.525 19.559 1.00 90.56 107 MET A CA 1
ATOM 863 C C . MET A 1 107 ? -4.656 2.052 19.272 1.00 90.56 107 MET A C 1
ATOM 865 O O . MET A 1 107 ? -5.319 2.519 20.199 1.00 90.56 107 MET A O 1
ATOM 869 N N . SER A 1 108 ? -5.155 1.916 18.040 1.00 91.38 108 SER A N 1
ATOM 870 C CA . SER A 1 108 ? -6.536 2.276 17.695 1.00 91.38 108 SER A CA 1
ATOM 871 C C . SER A 1 108 ? -7.551 1.478 18.514 1.00 91.38 108 SER A C 1
ATOM 873 O O . SER A 1 108 ? -8.531 2.041 19.000 1.00 91.38 108 SER A O 1
ATOM 875 N N . ALA A 1 109 ? -7.297 0.188 18.750 1.00 93.56 109 ALA A N 1
ATOM 876 C CA . ALA A 1 109 ? -8.137 -0.640 19.612 1.00 93.56 109 ALA A CA 1
ATOM 877 C C . ALA A 1 109 ? -8.153 -0.152 21.068 1.00 93.56 109 ALA A C 1
ATOM 879 O O . ALA A 1 109 ? -9.211 -0.097 21.696 1.00 93.56 109 ALA A O 1
ATOM 880 N N . LYS A 1 110 ? -6.984 0.211 21.616 1.00 94.56 110 LYS A N 1
ATOM 881 C CA . LYS A 1 110 ? -6.872 0.787 22.967 1.00 94.56 110 LYS A CA 1
ATOM 882 C C . LYS A 1 110 ? -7.613 2.119 23.064 1.00 94.56 110 LYS A C 1
ATOM 884 O O . LYS A 1 110 ? -8.342 2.325 24.031 1.00 94.56 110 LYS A O 1
ATOM 889 N N . GLN A 1 111 ? -7.472 2.983 22.061 1.00 93.12 111 GLN A N 1
ATOM 890 C CA . GLN A 1 111 ? -8.165 4.267 22.014 1.00 93.12 111 GLN A CA 1
ATOM 891 C C . GLN A 1 111 ? -9.687 4.078 21.973 1.00 93.12 111 GLN A C 1
ATOM 893 O O . GLN A 1 111 ? -10.391 4.690 22.773 1.00 93.12 111 GLN A O 1
ATOM 898 N N . LEU A 1 112 ? -10.183 3.154 21.138 1.00 93.62 112 LEU A N 1
ATOM 899 C CA . LEU A 1 112 ? -11.605 2.800 21.091 1.00 93.62 112 LEU A CA 1
ATOM 900 C C . LEU A 1 112 ? -12.115 2.338 22.463 1.00 93.62 112 LEU A C 1
ATOM 902 O O . LEU A 1 112 ? -13.205 2.734 22.874 1.00 93.62 112 LEU A O 1
ATOM 906 N N . ARG A 1 113 ? -11.330 1.535 23.200 1.00 94.12 113 ARG A N 1
ATOM 907 C CA . ARG A 1 113 ? -11.697 1.109 24.562 1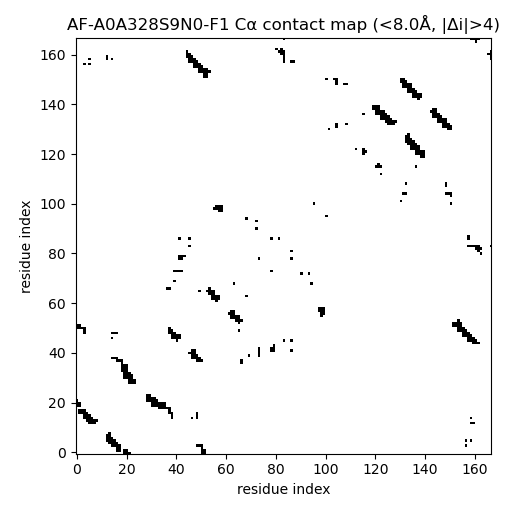.00 94.12 113 ARG A CA 1
ATOM 908 C C . ARG A 1 113 ? -11.846 2.292 25.513 1.00 94.12 113 ARG A C 1
ATOM 910 O O . ARG A 1 113 ? -12.888 2.427 26.146 1.00 94.12 113 ARG A O 1
ATOM 917 N N . ILE A 1 114 ? -10.843 3.168 25.548 1.00 94.69 114 ILE A N 1
ATOM 918 C CA . ILE A 1 114 ? -10.824 4.356 26.413 1.00 94.69 114 ILE A CA 1
ATOM 919 C C . ILE A 1 114 ? -12.010 5.277 26.105 1.00 94.69 114 ILE A C 1
ATOM 921 O O . ILE A 1 114 ? -12.658 5.784 27.018 1.00 94.69 114 ILE A O 1
ATOM 925 N N . GLU A 1 115 ? -12.307 5.511 24.827 1.00 92.88 115 GLU A N 1
ATOM 926 C CA . GLU A 1 115 ? -13.432 6.355 24.408 1.00 92.88 115 GLU A CA 1
ATOM 927 C C . GLU A 1 115 ? -14.782 5.727 24.762 1.00 92.88 115 GLU A C 1
ATOM 929 O O . GLU A 1 115 ? -15.672 6.415 25.269 1.00 92.88 115 GLU A O 1
ATOM 934 N N . THR A 1 116 ? -14.912 4.411 24.577 1.00 93.06 116 THR A N 1
ATOM 935 C CA . THR A 1 116 ? -16.129 3.673 24.936 1.00 93.06 116 THR A CA 1
ATOM 936 C C . THR A 1 116 ? -16.389 3.755 26.441 1.00 93.06 116 THR A C 1
ATOM 938 O O . THR A 1 116 ? -17.486 4.137 26.845 1.00 93.06 116 THR A O 1
ATOM 941 N N . GLU A 1 117 ? -15.369 3.511 27.271 1.00 91.25 117 GLU A N 1
ATOM 942 C CA . GLU A 1 117 ? -15.458 3.619 28.734 1.00 91.25 117 GLU A CA 1
ATOM 943 C C . GLU A 1 117 ? -15.807 5.042 29.188 1.00 91.25 117 GLU A C 1
ATOM 945 O O . GLU A 1 117 ? -16.710 5.227 30.005 1.00 91.25 117 GLU A O 1
ATOM 950 N N . LYS A 1 118 ? -15.156 6.065 28.615 1.00 93.44 118 LYS A N 1
ATOM 951 C CA . LYS A 1 118 ? -15.451 7.479 28.915 1.00 93.44 118 LYS A CA 1
ATOM 952 C C . LYS A 1 118 ? -16.881 7.877 28.558 1.00 93.44 118 LYS A C 1
ATOM 954 O O . LYS A 1 118 ? -17.460 8.721 29.237 1.00 93.44 118 LYS A O 1
ATOM 959 N N . SER A 1 119 ? -17.439 7.294 27.500 1.00 91.38 119 SER A N 1
ATOM 960 C CA . SER A 1 119 ? -18.824 7.541 27.090 1.00 91.38 119 SER A CA 1
ATOM 961 C C . SER A 1 119 ? -19.855 6.753 27.903 1.00 91.38 119 SER A C 1
ATOM 963 O O . SER A 1 119 ? -21.043 6.988 27.728 1.00 91.38 119 SER A O 1
ATOM 965 N N . GLY A 1 120 ? -19.435 5.828 28.779 1.00 91.25 120 GLY A N 1
ATOM 966 C CA . GLY A 1 120 ? -20.332 4.958 29.550 1.00 91.25 120 GLY A CA 1
ATOM 967 C C . GLY A 1 120 ? -20.983 3.836 28.730 1.00 91.25 120 GLY A C 1
ATOM 968 O O . GLY A 1 120 ? -21.895 3.168 29.218 1.00 91.25 120 GLY A O 1
ATOM 969 N N . ALA A 1 121 ? -20.541 3.629 27.489 1.00 94.69 121 ALA A N 1
ATOM 970 C CA . ALA A 1 121 ? -20.973 2.527 26.640 1.00 94.69 121 ALA A CA 1
ATOM 971 C C . ALA A 1 121 ? -20.244 1.220 27.008 1.00 94.69 121 ALA A C 1
ATOM 973 O O . ALA A 1 121 ? -19.224 1.213 27.697 1.00 94.69 121 ALA A O 1
ATOM 974 N N . GLN A 1 122 ? -20.772 0.087 26.544 1.00 94.81 122 GLN A N 1
ATOM 975 C CA . GLN A 1 122 ? -20.236 -1.242 26.836 1.00 94.81 122 GLN A CA 1
ATOM 976 C C . GLN A 1 122 ? -19.692 -1.903 25.569 1.00 94.81 122 GLN A C 1
ATOM 978 O O . GLN A 1 122 ? -20.413 -2.073 24.588 1.00 94.81 122 GLN A O 1
ATOM 983 N N . ILE A 1 123 ? -18.443 -2.363 25.607 1.00 95.69 123 ILE A N 1
ATOM 984 C CA . ILE A 1 123 ? -17.868 -3.182 24.533 1.00 95.69 123 ILE A CA 1
ATOM 985 C C . ILE A 1 123 ? -18.411 -4.603 24.664 1.00 95.69 123 ILE A C 1
ATOM 987 O O . ILE A 1 123 ? -18.187 -5.264 25.675 1.00 95.69 123 ILE A O 1
ATOM 991 N N . LEU A 1 124 ? -19.120 -5.072 23.640 1.00 95.81 124 LEU A N 1
ATOM 992 C CA . LEU A 1 124 ? -19.646 -6.435 23.576 1.00 95.81 124 LEU A CA 1
ATOM 993 C C . LEU A 1 124 ? -18.625 -7.400 22.970 1.00 95.81 124 LEU A C 1
ATOM 995 O O . LEU A 1 124 ? -18.488 -8.528 23.434 1.00 95.81 124 LEU A O 1
ATOM 999 N N . SER A 1 125 ? -17.905 -6.964 21.935 1.00 95.88 125 SER A N 1
ATOM 1000 C CA . SER A 1 125 ? -16.855 -7.761 21.301 1.00 95.88 125 SER A CA 1
ATOM 1001 C C . SER A 1 125 ? -15.804 -6.877 20.643 1.00 95.88 125 SER A C 1
ATOM 1003 O O . SER A 1 125 ? -16.110 -5.791 20.147 1.00 95.88 125 SER A O 1
ATOM 1005 N N . LEU A 1 126 ? -14.569 -7.372 20.607 1.00 95.12 126 LEU A N 1
ATOM 1006 C CA . LEU A 1 126 ? -13.440 -6.739 19.937 1.00 95.12 126 LEU A CA 1
ATOM 1007 C C . LEU A 1 126 ? -12.539 -7.856 19.396 1.00 95.12 126 LEU A C 1
ATOM 1009 O O . LEU A 1 126 ? -11.719 -8.414 20.120 1.00 95.12 126 LEU A O 1
ATOM 1013 N N . GLU A 1 127 ? -12.782 -8.241 18.148 1.00 95.00 127 GLU A N 1
ATOM 1014 C CA . GLU A 1 127 ? -12.182 -9.404 17.494 1.00 95.00 127 GLU A CA 1
ATOM 1015 C C . GLU A 1 127 ? -11.083 -8.946 16.532 1.00 95.00 127 GLU A C 1
ATOM 1017 O O . GLU A 1 127 ? -11.351 -8.196 15.590 1.00 95.00 127 GLU A O 1
ATOM 1022 N N . LYS A 1 128 ? -9.847 -9.395 16.774 1.00 91.94 128 LYS A N 1
ATOM 1023 C CA . LYS A 1 128 ? -8.703 -9.121 15.900 1.00 91.94 128 LYS A CA 1
ATOM 1024 C C . LYS A 1 128 ? -8.714 -10.093 14.720 1.00 91.94 128 LYS A C 1
ATOM 1026 O O . LYS A 1 128 ? -8.693 -11.305 14.912 1.00 91.94 128 LYS A O 1
ATOM 1031 N N . LEU A 1 129 ? -8.753 -9.538 13.516 1.00 91.88 129 LEU A N 1
ATOM 1032 C CA . LEU A 1 129 ? -8.533 -10.231 12.249 1.00 91.88 129 LEU A CA 1
ATOM 1033 C C . LEU A 1 129 ? -7.088 -9.981 11.785 1.00 91.88 129 LEU A C 1
ATOM 1035 O O . LEU A 1 129 ? -6.308 -9.345 12.492 1.00 91.88 129 LEU A O 1
ATOM 1039 N N . SER A 1 130 ? -6.725 -10.460 10.593 1.00 88.06 130 SER A N 1
ATOM 1040 C CA . SER A 1 130 ? -5.368 -10.307 10.048 1.00 88.06 130 SER A CA 1
ATOM 1041 C C . SER A 1 130 ? -4.944 -8.849 9.834 1.00 88.06 130 SER A C 1
ATOM 1043 O O . SER A 1 130 ? -3.796 -8.515 10.082 1.00 88.06 130 SER A O 1
ATOM 1045 N N . ASP A 1 131 ? -5.856 -7.980 9.394 1.00 88.19 131 ASP A N 1
ATOM 1046 C CA . ASP A 1 131 ? -5.572 -6.603 8.947 1.00 88.19 131 ASP A CA 1
ATOM 1047 C C . ASP A 1 131 ? -6.455 -5.541 9.627 1.00 88.19 131 ASP A C 1
ATOM 1049 O O . ASP A 1 131 ? -6.506 -4.375 9.230 1.00 88.19 131 ASP A O 1
ATOM 1053 N N . SER A 1 132 ? -7.259 -5.959 10.601 1.00 93.44 132 SER A N 1
ATOM 1054 C CA . SER A 1 132 ? -8.357 -5.146 11.111 1.00 93.44 132 SER A CA 1
ATOM 1055 C C . SER A 1 132 ? -8.929 -5.703 12.404 1.00 93.44 132 SER A C 1
ATOM 1057 O O . SER A 1 132 ? -8.628 -6.820 12.820 1.00 93.44 132 SER A O 1
ATOM 1059 N N . ILE A 1 133 ? -9.797 -4.922 13.038 1.00 95.19 133 ILE A N 1
ATOM 1060 C CA . ILE A 1 133 ? -10.518 -5.316 14.243 1.00 95.19 133 ILE A CA 1
ATOM 1061 C C . ILE A 1 133 ? -12.003 -5.073 14.025 1.00 95.19 133 ILE A C 1
ATOM 1063 O O . ILE A 1 133 ? -12.416 -3.945 13.754 1.00 95.19 133 ILE A O 1
ATOM 1067 N N . LYS A 1 134 ? -12.819 -6.117 14.174 1.00 97.19 134 LYS A N 1
ATOM 1068 C CA . LYS A 1 134 ? -14.278 -5.984 14.232 1.00 97.19 134 LYS A CA 1
ATOM 1069 C C . LYS A 1 134 ? -14.698 -5.678 15.661 1.00 97.19 134 LYS A C 1
ATOM 1071 O O . LYS A 1 134 ? -14.240 -6.333 16.597 1.00 97.19 134 LYS A O 1
ATOM 1076 N N . PHE A 1 135 ? -15.594 -4.714 15.837 1.00 96.62 135 PHE A N 1
ATOM 1077 C CA . PHE A 1 135 ? -16.109 -4.358 17.154 1.00 96.62 135 PHE A CA 1
ATOM 1078 C C . PHE A 1 135 ? -17.633 -4.320 17.183 1.00 96.62 135 PHE A C 1
ATOM 1080 O O . PHE A 1 135 ? -18.287 -4.038 16.176 1.00 96.62 135 PHE A O 1
ATOM 1087 N N . LYS A 1 136 ? -18.180 -4.581 18.372 1.00 97.44 136 LYS A N 1
ATOM 1088 C CA . LYS A 1 136 ? -19.583 -4.339 18.710 1.00 97.44 136 LYS A CA 1
ATOM 1089 C C . LYS A 1 136 ? -19.649 -3.586 20.028 1.00 97.44 136 LYS A C 1
ATOM 1091 O O . LYS A 1 136 ? -19.089 -4.046 21.024 1.00 97.44 136 LYS A O 1
ATOM 1096 N N . ILE A 1 137 ? -20.329 -2.446 20.039 1.00 97.31 137 ILE A N 1
ATOM 1097 C CA . ILE A 1 137 ? -20.466 -1.572 21.206 1.00 97.31 137 ILE A CA 1
ATOM 1098 C C . ILE A 1 137 ? -21.949 -1.336 21.468 1.00 97.31 137 ILE A C 1
ATOM 1100 O O . ILE A 1 137 ? -22.699 -0.950 20.577 1.00 97.31 137 ILE A O 1
ATOM 1104 N N . LYS A 1 138 ? -22.381 -1.555 22.706 1.00 96.44 138 LYS A N 1
ATOM 1105 C CA . LYS A 1 138 ? -23.710 -1.193 23.184 1.00 96.44 138 LYS A CA 1
ATOM 1106 C C . LYS A 1 138 ? -23.656 0.205 23.785 1.00 96.44 138 LYS A C 1
ATOM 1108 O O . LYS A 1 138 ? -23.042 0.420 24.827 1.00 96.44 138 LYS A O 1
ATOM 1113 N N . GLN A 1 139 ? -24.317 1.141 23.124 1.00 94.31 139 GLN A N 1
ATOM 1114 C CA . GLN A 1 139 ? -24.475 2.517 23.573 1.00 94.31 139 GLN A CA 1
ATOM 1115 C C . GLN A 1 139 ? -25.408 2.589 24.797 1.00 94.31 139 GLN A C 1
ATOM 1117 O O . GLN A 1 139 ? -26.224 1.691 25.028 1.00 94.31 139 GLN A O 1
ATOM 1122 N N . LEU A 1 140 ? -25.344 3.687 25.557 1.00 92.88 140 LEU A N 1
ATOM 1123 C CA . LEU A 1 140 ? -26.195 3.933 26.737 1.00 92.88 140 LEU A CA 1
ATOM 1124 C C . LEU A 1 140 ? -27.700 3.833 26.445 1.00 92.88 140 LEU A C 1
ATOM 1126 O O . LEU A 1 140 ? -28.470 3.356 27.273 1.00 92.88 140 LEU A O 1
ATOM 1130 N N . ASN A 1 141 ? -28.122 4.243 25.248 1.00 93.00 141 ASN A N 1
ATOM 1131 C CA . ASN A 1 141 ? -29.514 4.153 24.795 1.00 93.00 141 ASN A CA 1
ATOM 1132 C C . ASN A 1 141 ? -29.945 2.724 24.398 1.00 93.00 141 ASN A C 1
ATOM 1134 O O . ASN A 1 141 ? -31.044 2.533 23.884 1.00 93.00 141 ASN A O 1
ATOM 1138 N N . GLY A 1 142 ? -29.076 1.726 24.590 1.00 91.88 142 GLY A N 1
ATOM 1139 C CA . GLY A 1 142 ? -29.314 0.327 24.242 1.00 91.88 142 GLY A CA 1
ATOM 1140 C C . GLY A 1 142 ? -29.021 -0.030 22.783 1.00 91.88 142 GLY A C 1
ATOM 1141 O O . GLY A 1 142 ? -29.052 -1.217 22.455 1.00 91.88 142 GLY A O 1
ATOM 1142 N N . ARG A 1 143 ? -28.703 0.944 21.916 1.00 95.19 143 ARG A N 1
ATOM 1143 C CA . ARG A 1 143 ? -28.353 0.689 20.512 1.00 95.19 143 ARG A CA 1
ATOM 1144 C C . ARG A 1 143 ? -27.026 -0.055 20.425 1.00 95.19 143 ARG A C 1
ATOM 1146 O O . ARG A 1 143 ? -26.048 0.350 21.046 1.00 95.19 143 ARG A O 1
ATOM 1153 N N . ILE A 1 144 ? -26.984 -1.102 19.609 1.00 96.12 144 ILE A N 1
ATOM 1154 C CA . ILE A 1 144 ? -25.743 -1.795 19.270 1.00 96.12 144 ILE A CA 1
ATOM 1155 C C . ILE A 1 144 ? -25.183 -1.175 17.996 1.00 96.12 144 ILE A C 1
ATOM 1157 O O . ILE A 1 144 ? -25.871 -1.071 16.983 1.00 96.12 144 ILE A O 1
ATOM 1161 N N . GLU A 1 145 ? -23.938 -0.742 18.077 1.00 94.62 145 GLU A N 1
ATOM 1162 C CA . GLU A 1 145 ? -23.146 -0.254 16.966 1.00 94.62 145 GLU A CA 1
ATOM 1163 C C . GLU A 1 145 ? -22.105 -1.304 16.603 1.00 94.62 145 GLU A C 1
ATOM 1165 O O . GLU A 1 145 ? -21.397 -1.822 17.469 1.00 94.62 145 GLU A O 1
ATOM 1170 N N . GLU A 1 146 ? -22.028 -1.622 15.317 1.00 96.19 146 GLU A N 1
ATOM 1171 C CA . GLU A 1 146 ? -21.057 -2.557 14.769 1.00 96.19 146 GLU A CA 1
ATOM 1172 C C . GLU A 1 146 ? -20.165 -1.817 13.781 1.00 96.19 146 GLU A C 1
ATOM 1174 O O . GLU A 1 146 ? -20.641 -1.006 12.984 1.00 96.19 146 GLU A O 1
ATOM 1179 N N . GLY A 1 147 ? -18.869 -2.104 13.816 1.00 94.25 147 GLY A N 1
ATOM 1180 C CA . GLY A 1 147 ? -17.919 -1.456 12.929 1.00 94.25 147 GLY A CA 1
ATOM 1181 C C . GLY A 1 147 ? -16.612 -2.219 12.807 1.00 94.25 147 GLY A C 1
ATOM 1182 O O . GLY A 1 147 ? -16.429 -3.306 13.365 1.00 94.25 147 GLY A O 1
ATOM 1183 N N . ARG A 1 148 ? -15.698 -1.641 12.028 1.00 94.38 148 ARG A N 1
ATOM 1184 C CA . ARG A 1 148 ? -14.377 -2.207 11.768 1.00 94.38 148 ARG A CA 1
ATOM 1185 C C . ARG A 1 148 ? -13.324 -1.111 11.846 1.00 94.38 148 ARG A C 1
ATOM 1187 O O . ARG A 1 148 ? -13.440 -0.096 11.164 1.00 94.38 148 ARG A O 1
ATOM 1194 N N . LEU A 1 149 ? -12.301 -1.335 12.659 1.00 93.00 149 LEU A N 1
ATOM 1195 C CA . LEU A 1 149 ? -11.058 -0.579 12.596 1.00 93.00 149 LEU A CA 1
ATOM 1196 C C . LEU A 1 149 ? -10.186 -1.240 11.533 1.00 93.00 149 LEU A C 1
ATOM 1198 O O . LEU A 1 149 ? -9.871 -2.422 11.656 1.00 93.00 149 LEU A O 1
ATOM 1202 N N . ASN A 1 150 ? -9.833 -0.500 10.489 1.00 90.50 150 ASN A N 1
ATOM 1203 C CA . ASN A 1 150 ? -8.927 -0.966 9.444 1.00 90.50 150 ASN A CA 1
ATOM 1204 C C . ASN A 1 150 ? -7.595 -0.235 9.577 1.00 90.50 150 ASN A C 1
ATOM 1206 O O . ASN A 1 150 ? -7.566 0.916 10.019 1.00 90.50 150 ASN A O 1
ATOM 1210 N N . ILE A 1 151 ? -6.519 -0.883 9.146 1.00 88.75 151 ILE A N 1
ATOM 1211 C CA . ILE A 1 151 ? -5.263 -0.183 8.884 1.00 88.75 151 ILE A CA 1
ATOM 1212 C C . ILE A 1 151 ? -5.424 0.788 7.710 1.00 88.75 151 ILE A C 1
ATOM 1214 O O . ILE A 1 151 ? -6.213 0.551 6.790 1.00 88.75 151 ILE A O 1
ATOM 1218 N N . GLU A 1 152 ? -4.671 1.886 7.728 1.00 86.38 152 GLU A N 1
ATOM 1219 C CA . GLU A 1 152 ? -4.536 2.724 6.540 1.00 86.38 152 GLU A CA 1
ATOM 1220 C C . GLU A 1 152 ? -3.541 2.055 5.586 1.00 86.38 152 GLU A C 1
ATOM 1222 O O . GLU A 1 152 ? -2.375 1.852 5.915 1.00 86.38 152 GLU A O 1
ATOM 1227 N N . LEU A 1 153 ? -4.022 1.660 4.408 1.00 89.06 153 LEU A N 1
ATOM 1228 C CA . LEU A 1 153 ? -3.239 0.871 3.462 1.00 89.06 153 LEU A CA 1
ATOM 1229 C C . LEU A 1 153 ? -2.255 1.740 2.677 1.00 89.06 153 LEU A C 1
ATOM 1231 O O . LEU A 1 153 ? -2.586 2.846 2.243 1.00 89.06 153 LEU A O 1
ATOM 1235 N N . ILE A 1 154 ? -1.070 1.186 2.435 1.00 92.94 154 ILE A N 1
ATOM 1236 C CA . ILE A 1 154 ? -0.160 1.631 1.380 1.00 92.94 154 ILE A CA 1
ATOM 1237 C C . ILE A 1 154 ? -0.438 0.735 0.177 1.00 92.94 154 ILE A C 1
ATOM 1239 O O . ILE A 1 154 ? -0.239 -0.477 0.232 1.00 92.94 154 ILE A O 1
ATOM 1243 N N . GLU A 1 155 ? -0.929 1.327 -0.903 1.00 93.62 155 GLU A N 1
ATOM 1244 C CA . GLU A 1 155 ? -1.278 0.604 -2.123 1.00 93.62 155 GLU A CA 1
ATOM 1245 C C . GLU A 1 155 ? -0.175 0.806 -3.158 1.00 93.62 155 GLU A C 1
ATOM 1247 O O . GLU A 1 155 ? 0.316 1.921 -3.349 1.00 93.62 155 GLU A O 1
ATOM 1252 N N . MET A 1 156 ? 0.232 -0.268 -3.832 1.00 95.06 156 MET A N 1
ATOM 1253 C CA . MET A 1 156 ? 1.337 -0.229 -4.786 1.00 95.06 156 MET A CA 1
ATOM 1254 C C . MET A 1 156 ? 0.984 -0.998 -6.055 1.00 95.06 156 MET A C 1
ATOM 1256 O O . MET A 1 156 ? 0.429 -2.093 -5.992 1.00 95.06 156 MET A O 1
ATOM 1260 N N . ILE A 1 157 ? 1.344 -0.433 -7.206 1.00 96.38 157 ILE A N 1
ATOM 1261 C CA . ILE A 1 157 ? 1.341 -1.130 -8.496 1.00 96.38 157 ILE A CA 1
ATOM 1262 C C . ILE A 1 157 ? 2.791 -1.263 -8.937 1.00 96.38 157 ILE A C 1
ATOM 1264 O O . ILE A 1 157 ? 3.468 -0.254 -9.112 1.00 96.38 157 ILE A O 1
ATOM 1268 N N . VAL A 1 158 ? 3.251 -2.497 -9.132 1.00 96.50 158 VAL A N 1
ATOM 1269 C CA . VAL A 1 158 ? 4.572 -2.801 -9.693 1.00 96.50 158 VAL A CA 1
ATOM 1270 C C . VAL A 1 158 ? 4.370 -3.254 -11.131 1.00 96.50 158 VAL A C 1
ATOM 1272 O O . VAL A 1 158 ? 3.591 -4.170 -11.385 1.00 96.50 158 VAL A O 1
ATOM 1275 N N . ALA A 1 159 ? 5.029 -2.585 -12.070 1.00 95.94 159 ALA A N 1
ATOM 1276 C CA . ALA A 1 159 ? 4.873 -2.836 -13.494 1.00 95.94 159 ALA A CA 1
ATOM 1277 C C . ALA A 1 159 ? 6.237 -2.821 -14.182 1.00 95.94 159 ALA A C 1
ATOM 1279 O O . ALA A 1 159 ? 7.067 -1.955 -13.906 1.00 95.94 159 ALA A O 1
ATOM 1280 N N . GLY A 1 160 ? 6.479 -3.769 -15.079 1.00 93.69 160 GLY A N 1
ATOM 1281 C CA . GLY A 1 160 ? 7.747 -3.864 -15.786 1.00 93.69 160 GLY A CA 1
ATOM 1282 C C . GLY A 1 160 ? 7.880 -5.139 -16.601 1.00 93.69 160 GLY A C 1
ATOM 1283 O O . GLY A 1 160 ? 6.893 -5.835 -16.823 1.00 93.69 160 GLY A O 1
ATOM 1284 N N . PHE A 1 161 ? 9.115 -5.440 -17.001 1.00 91.94 161 PHE A N 1
ATOM 1285 C CA . PHE A 1 161 ? 9.465 -6.668 -17.714 1.00 91.94 161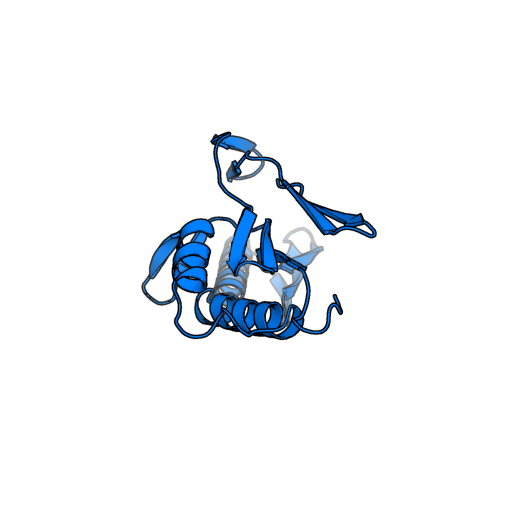 PHE A CA 1
ATOM 1286 C C . PHE A 1 161 ? 10.662 -7.381 -17.074 1.00 91.94 161 PHE A C 1
ATOM 1288 O O . PHE A 1 161 ? 11.650 -6.771 -16.649 1.00 91.94 161 PHE A O 1
ATOM 1295 N N . ASN A 1 162 ? 10.606 -8.704 -17.052 1.00 91.06 162 ASN A N 1
ATOM 1296 C CA . ASN A 1 162 ? 11.706 -9.591 -16.707 1.00 91.06 162 ASN A CA 1
ATOM 1297 C C . ASN A 1 162 ? 12.742 -9.622 -17.842 1.00 91.06 162 ASN A C 1
ATOM 1299 O O . ASN A 1 162 ? 12.463 -9.236 -18.976 1.00 91.06 162 ASN A O 1
ATOM 1303 N N . LYS A 1 163 ? 13.970 -10.066 -17.546 1.00 87.31 163 LYS A N 1
ATOM 1304 C CA . LYS A 1 163 ? 15.057 -10.109 -18.545 1.00 87.31 163 LYS A CA 1
ATOM 1305 C C . LYS A 1 163 ? 14.753 -11.038 -19.722 1.00 87.31 163 LYS A C 1
ATOM 1307 O O . LYS A 1 163 ? 15.285 -10.838 -20.806 1.00 87.31 163 LYS A O 1
ATOM 1312 N N . ASP A 1 164 ? 13.916 -12.043 -19.494 1.00 88.38 164 ASP A N 1
ATOM 1313 C CA . ASP A 1 164 ? 13.438 -12.980 -20.510 1.00 88.38 164 ASP A CA 1
ATOM 1314 C C . ASP A 1 164 ? 12.237 -12.441 -21.315 1.00 88.38 164 ASP A C 1
ATOM 1316 O O . ASP A 1 164 ? 11.700 -13.153 -22.159 1.00 88.38 164 ASP A O 1
ATOM 1320 N N . GLY A 1 165 ? 11.811 -11.195 -21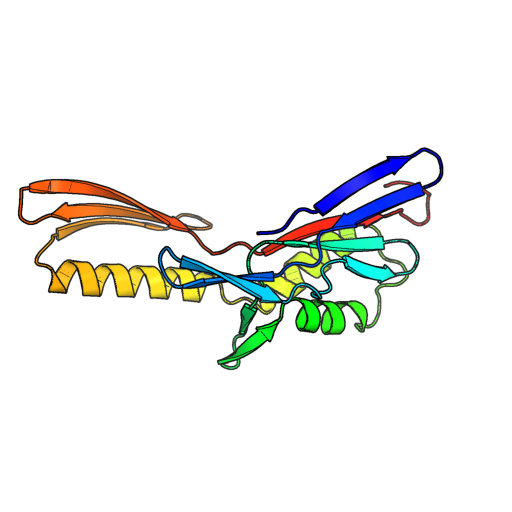.069 1.00 78.50 165 GLY A N 1
ATOM 1321 C CA . GLY A 1 165 ? 10.682 -10.554 -21.744 1.00 78.50 165 GLY A CA 1
ATOM 1322 C C . GLY A 1 165 ? 9.307 -10.904 -21.167 1.00 78.50 165 GLY A C 1
ATOM 1323 O O . GLY A 1 165 ? 8.304 -10.405 -21.674 1.00 78.50 165 GLY A O 1
ATOM 1324 N N . THR A 1 166 ? 9.227 -11.723 -20.114 1.00 80.88 166 THR A N 1
ATOM 1325 C CA . THR A 1 166 ? 7.960 -11.963 -19.400 1.00 80.88 166 THR A CA 1
ATOM 1326 C C . THR A 1 166 ? 7.585 -10.753 -18.536 1.00 80.88 166 THR A C 1
ATOM 1328 O O . THR A 1 166 ? 8.457 -9.979 -18.149 1.00 80.88 166 THR A O 1
ATOM 1331 N N . ALA A 1 167 ? 6.297 -10.555 -18.250 1.00 69.19 167 ALA A N 1
ATOM 1332 C CA . ALA A 1 167 ? 5.803 -9.486 -17.373 1.00 69.19 167 ALA A CA 1
ATOM 1333 C C . ALA A 1 167 ? 5.364 -10.050 -16.016 1.00 69.19 167 ALA A C 1
ATOM 1335 O O . ALA A 1 167 ? 4.757 -11.147 -16.012 1.00 69.19 167 ALA A O 1
#

Solvent-accessible surface area (backbone atoms only — not comparable to full-atom values): 9799 Å² total; per-residue (Å²): 104,74,56,75,48,79,48,82,52,99,90,48,74,47,77,49,64,62,32,49,40,51,47,71,60,85,95,49,76,41,81,74,43,74,80,45,76,40,70,43,70,50,36,104,46,32,37,34,38,59,35,70,53,52,65,53,53,30,92,86,69,52,72,45,47,48,61,56,55,50,50,57,56,48,68,45,88,89,46,80,82,51,39,53,68,54,48,48,51,54,50,50,52,54,47,57,76,41,45,56,55,69,60,52,50,54,48,53,50,52,50,52,49,56,52,34,57,75,70,64,29,44,80,76,44,78,46,80,56,98,68,35,33,45,39,32,36,33,38,80,90,67,50,74,46,76,52,70,51,67,61,81,53,71,43,74,48,73,50,44,43,27,96,88,70,49,113

Nearest PDB structures (foldseek):
  3rma-assembly2_B  TM=8.171E-01  e=6.716E-01  Escherichia phage RB69
  7ouc-assembly1_AAA  TM=8.129E-01  e=1.107E+00  Streptomyces sp. JP95
  6aon-assembly1_B  TM=6.004E-01  e=4.552E-01  Bordetella pertussis Tohama I
  6uzi-assembly2_D  TM=4.500E-01  e=3.448E-01  Elizabethkingia anophelis NUHP1
  3n4s-assembly2_C  TM=4.134E-01  e=8.867E-01  Saccharomyces cerevisiae

Mean predicted aligned error: 5.03 Å

Radius of gyration: 19.91 Å; Cα contacts (8 Å, |Δi|>4): 272; chains: 1; bounding box: 52×33×57 Å

pLDDT: mean 91.58, std 5.22, range [62.69, 97.44]